Protein AF-A0A522UBU8-F1 (afdb_monomer_lite)

Sequence (85 aa):
MLLFRRKLLRLGYLFSAMVVPVIYLIAFGLGLGKSVRLSGYDYLTFLIPGLVAMSSMNNSYTWVASALNLNRLYFKTFQVFVQAP

Foldseek 3Di:
DVVVVVVVVPCVVVVVLCPVVVVCCCCCVVPVQVPDDDVNHGPCVVVVVVVVVVSVVVVVCVVVVVVVCCCVPPVVNVVCVVPPD

Radius of gyration: 19.51 Å; chains: 1; bounding box: 38×30×60 Å

Secondary structure (DSSP, 8-state):
-HHHHHHHT-HHHHHHHHHHHHHHHHHIIIIITTT-EETTEEHHHHHHHHHHHHHHHHHHHHHHHHHHHHHHHTS-HHHHTTS--

Structure (mmCIF, N/CA/C/O backbone):
data_AF-A0A522UBU8-F1
#
_entry.id   AF-A0A522UBU8-F1
#
loop_
_atom_site.group_PDB
_atom_site.id
_atom_site.type_symbol
_atom_site.label_atom_id
_atom_site.label_alt_id
_atom_site.label_comp_id
_atom_site.label_asym_id
_atom_site.label_entity_id
_atom_site.label_seq_id
_atom_site.pdbx_PDB_ins_code
_atom_site.Cartn_x
_atom_site.Cartn_y
_atom_site.Cartn_z
_atom_site.occupancy
_atom_site.B_iso_or_equiv
_atom_site.auth_seq_id
_atom_site.auth_comp_id
_ato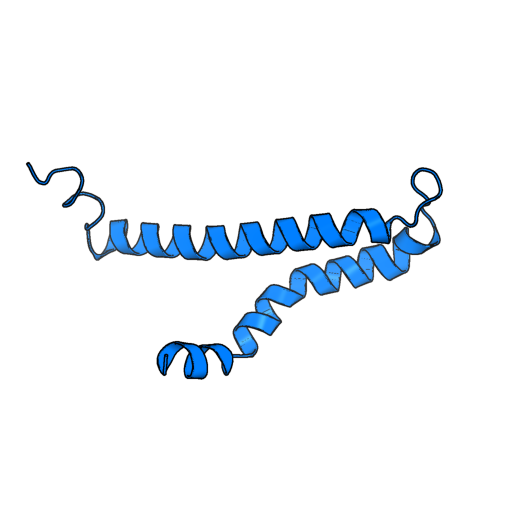m_site.auth_asym_id
_atom_site.auth_atom_id
_atom_site.pdbx_PDB_model_num
ATOM 1 N N . MET A 1 1 ? 5.506 -20.448 -13.138 1.00 53.88 1 MET A N 1
ATOM 2 C CA . MET A 1 1 ? 5.204 -20.530 -11.683 1.00 53.88 1 MET A CA 1
ATOM 3 C C . M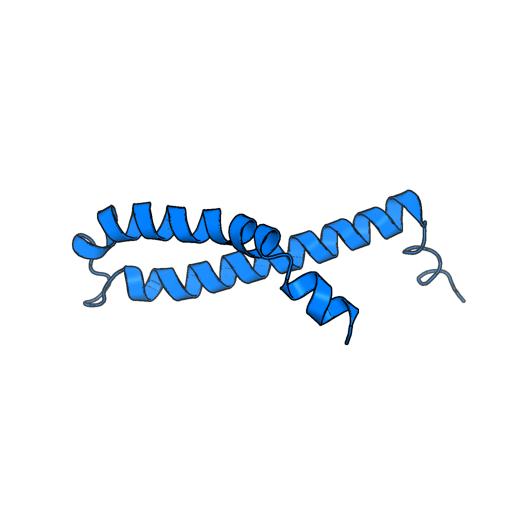ET A 1 1 ? 6.435 -20.495 -10.763 1.00 53.88 1 MET A C 1
ATOM 5 O O . MET A 1 1 ? 6.319 -19.987 -9.653 1.00 53.88 1 MET A O 1
ATOM 9 N N . LEU A 1 2 ? 7.617 -20.962 -11.190 1.00 61.88 2 LEU A N 1
ATOM 10 C CA . LEU A 1 2 ? 8.841 -20.974 -10.363 1.00 61.88 2 LEU A CA 1
ATOM 11 C C . LEU A 1 2 ? 9.297 -19.580 -9.877 1.00 61.88 2 LEU A C 1
ATOM 13 O O . LEU A 1 2 ? 9.715 -19.428 -8.730 1.00 61.88 2 LEU A O 1
ATOM 17 N N . LEU A 1 3 ? 9.140 -18.546 -10.714 1.00 62.31 3 LEU A N 1
ATOM 18 C CA . LEU A 1 3 ? 9.441 -17.154 -10.352 1.00 62.31 3 LEU A CA 1
ATOM 19 C C . LEU A 1 3 ? 8.502 -16.601 -9.272 1.00 62.31 3 LEU A C 1
ATOM 21 O O . LEU A 1 3 ? 8.961 -15.887 -8.388 1.00 62.31 3 LEU A O 1
ATOM 25 N N . PHE A 1 4 ? 7.215 -16.967 -9.294 1.00 62.88 4 PHE A N 1
ATOM 26 C CA . PHE A 1 4 ? 6.253 -16.552 -8.269 1.00 62.88 4 PHE A CA 1
ATOM 27 C C . PHE A 1 4 ? 6.602 -17.168 -6.912 1.00 62.88 4 PHE A C 1
ATOM 29 O O . PHE A 1 4 ? 6.677 -16.445 -5.929 1.00 62.88 4 PHE A O 1
ATOM 36 N N . ARG A 1 5 ? 6.941 -18.466 -6.862 1.00 60.66 5 ARG A N 1
ATOM 37 C CA . ARG A 1 5 ? 7.390 -19.116 -5.617 1.00 60.66 5 ARG A CA 1
ATOM 38 C C . ARG A 1 5 ? 8.685 -18.514 -5.062 1.00 60.66 5 ARG A C 1
ATOM 40 O O . ARG A 1 5 ? 8.772 -18.280 -3.863 1.00 60.66 5 ARG A O 1
ATOM 47 N N . ARG A 1 6 ? 9.669 -18.195 -5.915 1.00 61.75 6 ARG A N 1
ATOM 48 C CA . ARG A 1 6 ? 10.909 -17.517 -5.482 1.00 61.75 6 ARG A CA 1
ATOM 49 C C . ARG A 1 6 ? 10.680 -16.075 -5.021 1.00 61.75 6 ARG A C 1
ATOM 51 O O . ARG A 1 6 ? 11.361 -15.621 -4.107 1.00 61.75 6 ARG A O 1
ATOM 58 N N . LYS A 1 7 ? 9.743 -15.352 -5.641 1.00 59.19 7 LYS A N 1
ATOM 59 C CA . LYS A 1 7 ? 9.417 -13.964 -5.280 1.00 59.19 7 LYS A CA 1
ATOM 60 C C . LYS A 1 7 ? 8.529 -13.884 -4.035 1.00 59.19 7 LYS A C 1
ATOM 62 O O . LYS A 1 7 ? 8.720 -12.975 -3.242 1.00 59.19 7 LYS A O 1
ATOM 67 N N . LEU A 1 8 ? 7.645 -14.861 -3.821 1.00 59.97 8 LEU A N 1
ATOM 68 C CA . LEU A 1 8 ? 6.829 -14.998 -2.609 1.00 59.97 8 LEU A CA 1
ATOM 69 C C . LEU A 1 8 ? 7.703 -15.214 -1.361 1.00 59.97 8 LEU A C 1
ATOM 71 O O . LEU A 1 8 ? 7.409 -14.677 -0.301 1.00 59.97 8 LEU A O 1
ATOM 75 N N . LEU A 1 9 ? 8.827 -15.926 -1.513 1.00 58.81 9 LEU A N 1
ATOM 76 C CA . LEU A 1 9 ? 9.830 -16.112 -0.458 1.00 58.81 9 LEU A CA 1
ATOM 77 C C . LEU A 1 9 ? 10.679 -14.854 -0.182 1.00 58.81 9 LEU A C 1
ATOM 79 O O . LEU A 1 9 ? 11.402 -14.821 0.812 1.00 58.81 9 LEU A O 1
ATOM 83 N N . ARG A 1 10 ? 10.580 -13.784 -0.993 1.00 63.00 10 ARG A N 1
ATOM 84 C CA . ARG A 1 10 ? 11.119 -12.458 -0.633 1.00 63.00 10 ARG A CA 1
ATOM 85 C C . ARG A 1 10 ? 10.151 -11.747 0.314 1.00 63.00 10 ARG A C 1
ATOM 87 O O . ARG A 1 10 ? 9.595 -10.699 -0.012 1.00 63.00 10 ARG A O 1
ATOM 94 N N . LEU A 1 11 ? 9.995 -12.305 1.512 1.00 63.47 11 LEU A N 1
ATOM 95 C CA . LEU A 1 11 ? 9.187 -11.729 2.590 1.00 63.47 11 LEU A CA 1
ATOM 96 C C . LEU A 1 11 ? 9.562 -10.271 2.899 1.00 63.47 11 LEU A C 1
ATOM 98 O O . LEU A 1 11 ? 8.690 -9.480 3.240 1.00 63.47 11 LEU A O 1
ATOM 102 N N . GLY A 1 12 ? 10.827 -9.878 2.704 1.00 66.94 12 GLY A N 1
ATOM 103 C CA . GLY A 1 12 ? 11.289 -8.507 2.953 1.00 66.94 12 GLY A CA 1
ATOM 104 C C . GLY A 1 12 ? 10.506 -7.424 2.198 1.00 66.94 12 GLY A C 1
ATOM 105 O O . GLY A 1 12 ? 10.293 -6.342 2.737 1.00 66.94 12 GLY A O 1
ATOM 106 N N . TYR A 1 13 ? 10.008 -7.714 0.990 1.00 69.25 13 TYR A N 1
ATOM 107 C CA . TYR A 1 13 ? 9.196 -6.750 0.239 1.00 69.25 13 TYR A CA 1
ATOM 108 C C . TYR A 1 13 ? 7.809 -6.547 0.866 1.00 69.25 13 TYR A C 1
ATOM 110 O O . TYR A 1 13 ? 7.331 -5.420 0.977 1.00 69.25 13 TYR A O 1
ATOM 118 N N . LEU A 1 14 ? 7.188 -7.638 1.324 1.00 69.81 14 LEU A N 1
ATOM 119 C CA . LEU A 1 14 ? 5.897 -7.596 2.011 1.00 69.81 14 LEU A CA 1
ATOM 120 C C . LEU A 1 14 ? 6.016 -6.855 3.345 1.00 69.81 14 LEU A C 1
ATOM 122 O O . LEU A 1 14 ? 5.181 -6.008 3.644 1.00 69.81 14 LEU A O 1
ATOM 126 N N . PHE A 1 15 ? 7.091 -7.099 4.100 1.00 74.69 15 PHE A N 1
ATOM 127 C CA . PHE A 1 15 ? 7.358 -6.371 5.339 1.00 74.69 15 PHE A CA 1
ATOM 128 C C . PHE A 1 15 ? 7.545 -4.871 5.102 1.00 74.69 15 PHE A C 1
ATOM 130 O O . PHE A 1 15 ? 6.943 -4.075 5.816 1.00 74.69 15 PHE A O 1
ATOM 137 N N . SER A 1 16 ? 8.300 -4.472 4.073 1.00 76.06 16 SER A N 1
ATOM 138 C CA . SER A 1 16 ? 8.503 -3.056 3.738 1.00 76.06 16 SER A CA 1
ATOM 139 C C . SER A 1 16 ? 7.196 -2.348 3.350 1.00 76.06 16 SER A C 1
ATOM 141 O O . SER A 1 16 ? 6.944 -1.237 3.812 1.00 76.06 16 SER A O 1
ATOM 143 N N . ALA A 1 17 ? 6.326 -3.006 2.577 1.00 76.50 17 ALA A N 1
ATOM 144 C CA . ALA A 1 17 ? 5.025 -2.454 2.193 1.00 76.50 17 ALA A CA 1
ATOM 145 C C . ALA A 1 17 ? 4.021 -2.372 3.364 1.00 76.50 17 ALA A C 1
ATOM 147 O O . ALA A 1 17 ? 3.098 -1.559 3.329 1.00 76.50 17 ALA A O 1
ATOM 148 N N . MET A 1 18 ? 4.202 -3.195 4.403 1.00 79.75 18 MET A N 1
ATOM 149 C CA . MET A 1 18 ? 3.349 -3.235 5.598 1.00 79.75 18 MET A CA 1
ATOM 150 C C . MET A 1 18 ? 3.729 -2.205 6.668 1.00 79.75 18 MET A C 1
ATOM 152 O O . MET A 1 18 ? 2.912 -1.934 7.545 1.00 79.75 18 MET A O 1
ATOM 156 N N . VAL A 1 19 ? 4.906 -1.573 6.584 1.00 84.75 19 VAL A N 1
ATOM 157 C CA . VAL A 1 19 ? 5.350 -0.570 7.572 1.00 84.75 19 VAL A CA 1
ATOM 158 C C . VAL A 1 19 ? 4.343 0.578 7.702 1.00 84.75 19 VAL A C 1
ATOM 160 O O . VAL A 1 19 ? 3.946 0.927 8.810 1.00 84.75 19 VAL A O 1
ATOM 163 N N . VAL A 1 20 ? 3.883 1.134 6.578 1.00 82.56 20 VAL A N 1
ATOM 164 C CA . VAL A 1 20 ? 2.937 2.264 6.569 1.00 82.56 20 VAL A CA 1
ATOM 165 C C . VAL A 1 20 ? 1.578 1.882 7.182 1.00 82.56 20 VAL A C 1
ATOM 167 O O . VAL A 1 20 ? 1.139 2.581 8.098 1.00 82.56 20 VAL A O 1
ATOM 170 N N . PRO A 1 21 ? 0.930 0.771 6.771 1.00 83.75 21 PRO A N 1
ATOM 171 C CA . PRO A 1 21 ? -0.269 0.263 7.434 1.00 83.75 21 PRO A CA 1
ATOM 172 C C . PRO A 1 21 ? -0.123 0.034 8.932 1.00 83.75 21 PRO A C 1
ATOM 174 O O . PRO A 1 21 ? -1.006 0.410 9.697 1.00 83.75 21 PRO A O 1
ATOM 177 N N . VAL A 1 22 ? 0.992 -0.557 9.362 1.00 86.31 22 VAL A N 1
ATOM 178 C CA . VAL A 1 22 ? 1.227 -0.879 10.772 1.00 86.31 22 VAL A CA 1
ATOM 179 C C . VAL A 1 22 ? 1.381 0.391 11.604 1.00 86.31 22 VAL A C 1
ATOM 181 O O . VAL A 1 22 ? 0.756 0.499 12.654 1.00 86.31 22 VAL A O 1
ATOM 184 N N . ILE A 1 23 ? 2.137 1.384 11.126 1.00 87.12 23 ILE A N 1
ATOM 185 C CA . ILE A 1 23 ? 2.278 2.674 11.820 1.00 87.12 23 ILE A CA 1
ATOM 186 C C . ILE A 1 23 ? 0.921 3.369 11.952 1.00 87.12 23 ILE A C 1
ATOM 188 O O . ILE A 1 23 ? 0.604 3.887 13.020 1.00 87.12 23 ILE A O 1
ATOM 192 N N . TYR A 1 24 ? 0.098 3.343 10.904 1.00 84.19 24 TYR A N 1
ATOM 193 C CA . TYR A 1 24 ? -1.254 3.891 10.965 1.00 84.19 24 TYR A CA 1
ATOM 194 C C . TYR A 1 24 ? -2.124 3.139 11.979 1.00 84.19 24 TYR A C 1
ATOM 196 O O . TYR A 1 24 ? -2.784 3.763 12.801 1.00 84.19 24 TYR A O 1
ATOM 204 N N . LEU A 1 25 ? -2.112 1.807 11.982 1.00 84.12 25 LEU A N 1
ATOM 205 C CA . LEU A 1 25 ? -2.876 1.036 12.964 1.00 84.12 25 LEU A CA 1
ATOM 206 C C . LEU A 1 25 ? -2.400 1.292 14.398 1.00 84.12 25 LEU A C 1
ATOM 208 O O . LEU A 1 25 ? -3.223 1.330 15.304 1.00 84.12 25 LEU A O 1
ATOM 212 N N . ILE A 1 26 ? -1.108 1.531 14.619 1.00 85.38 26 ILE A N 1
ATOM 213 C CA . ILE A 1 26 ? -0.574 1.897 15.937 1.00 85.38 26 ILE A CA 1
ATOM 214 C C . ILE A 1 26 ? -1.031 3.309 16.325 1.00 85.38 26 ILE A C 1
ATOM 216 O O . ILE A 1 26 ? -1.624 3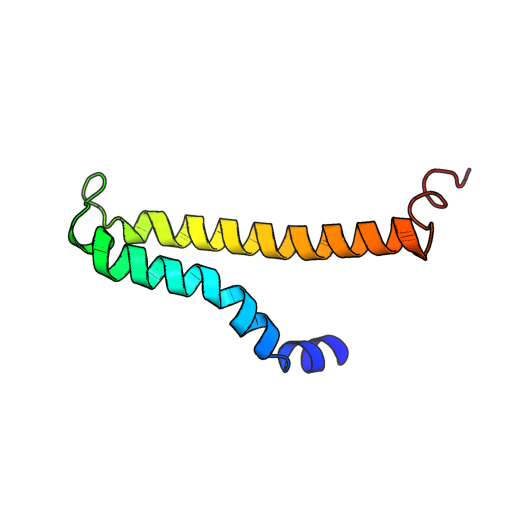.487 17.386 1.00 85.38 26 ILE A O 1
ATOM 220 N N . ALA A 1 27 ? -0.808 4.307 15.467 1.00 83.19 27 ALA A N 1
ATOM 221 C CA . ALA A 1 27 ? -1.141 5.703 15.751 1.00 83.19 27 ALA A CA 1
ATOM 222 C C . ALA A 1 27 ? -2.654 5.915 15.924 1.00 83.19 27 ALA A C 1
ATOM 224 O O . ALA A 1 27 ? -3.107 6.526 16.893 1.00 83.19 27 ALA A O 1
ATOM 225 N N . PHE A 1 28 ? -3.448 5.367 15.004 1.00 80.00 28 PHE A N 1
ATOM 226 C CA . PHE A 1 28 ? -4.895 5.535 14.990 1.00 80.00 28 PHE A CA 1
ATOM 227 C C . PHE A 1 28 ? -5.618 4.500 15.853 1.00 80.00 28 PHE A C 1
ATOM 229 O O . PHE A 1 28 ? -6.634 4.841 16.444 1.00 80.00 28 PHE A O 1
ATOM 236 N N . GLY A 1 29 ? -5.107 3.275 15.993 1.00 76.94 29 GLY A N 1
ATOM 237 C CA . GLY A 1 29 ? -5.725 2.237 16.824 1.00 76.94 29 GLY A CA 1
ATOM 238 C C . GLY A 1 29 ? -5.473 2.407 18.322 1.00 76.94 29 GLY A C 1
ATOM 239 O O . GLY A 1 29 ? -6.398 2.210 19.106 1.00 76.94 29 GLY A O 1
ATOM 240 N N . LEU A 1 30 ? -4.270 2.826 18.740 1.00 73.56 30 LEU A N 1
ATOM 241 C CA . LEU A 1 30 ? -3.988 3.094 20.159 1.00 73.56 30 LEU A CA 1
ATOM 242 C C . LEU A 1 30 ? -4.475 4.481 20.606 1.00 73.56 30 LEU A C 1
ATOM 244 O O . LEU A 1 30 ? -4.846 4.641 21.766 1.00 73.56 30 LEU A O 1
ATOM 248 N N . GLY A 1 31 ? -4.493 5.473 19.707 1.00 74.31 31 GLY A N 1
ATOM 249 C CA . GLY A 1 31 ? -4.916 6.842 20.025 1.00 74.31 31 GLY A CA 1
ATOM 250 C C . GLY A 1 31 ? -6.408 7.111 19.794 1.00 74.31 31 GLY A C 1
ATOM 251 O O . GLY A 1 31 ? -7.160 7.404 20.726 1.00 74.31 31 GLY A O 1
ATOM 252 N N . LEU A 1 32 ? -6.840 7.037 18.533 1.00 69.75 32 LEU A N 1
ATOM 253 C CA . LEU A 1 32 ? -8.156 7.514 18.077 1.00 69.75 32 LEU A CA 1
ATOM 254 C C . LEU A 1 32 ? -9.251 6.434 18.101 1.00 69.75 32 LEU A C 1
ATOM 256 O O . LEU A 1 32 ? -10.422 6.763 18.268 1.00 69.75 32 LEU A O 1
ATOM 260 N N . GLY A 1 33 ? -8.888 5.152 18.001 1.00 65.50 33 GLY A N 1
ATOM 261 C CA . GLY A 1 33 ? -9.831 4.031 17.904 1.00 65.50 33 GLY A CA 1
ATOM 262 C C . GLY A 1 33 ? -10.743 3.878 19.124 1.00 65.50 33 GLY A C 1
ATOM 263 O O . GLY A 1 33 ? -11.903 3.515 18.996 1.00 65.50 33 GLY A O 1
ATOM 264 N N . LYS A 1 34 ? -10.265 4.225 20.326 1.00 65.19 34 LYS A N 1
ATOM 265 C CA . LYS A 1 34 ? -11.084 4.148 21.553 1.00 65.19 34 LYS A CA 1
ATOM 266 C C . LYS A 1 34 ? -11.836 5.438 21.885 1.00 65.19 34 LYS A C 1
ATOM 268 O O . LYS A 1 34 ? -12.797 5.390 22.650 1.00 65.19 34 LYS A O 1
ATOM 273 N N . SER A 1 35 ? -11.377 6.576 21.370 1.00 64.56 35 SER A N 1
ATOM 274 C CA . SER A 1 35 ? -11.857 7.910 21.750 1.00 64.56 35 SER A CA 1
ATOM 275 C C . SER A 1 35 ? -12.846 8.501 20.742 1.00 64.56 35 SER A C 1
ATOM 277 O O . SER A 1 35 ? -13.712 9.280 21.133 1.00 64.56 35 SER A O 1
ATOM 279 N N . VAL A 1 36 ? -12.778 8.097 19.469 1.00 67.69 36 VAL A N 1
ATOM 280 C CA . VAL A 1 36 ? -13.637 8.618 18.400 1.00 67.69 36 VAL A CA 1
ATOM 281 C C . VAL A 1 36 ? -14.642 7.557 17.968 1.00 67.69 36 VAL A C 1
ATOM 283 O O . VAL A 1 36 ? -14.288 6.532 17.392 1.00 67.69 36 VAL A O 1
ATOM 286 N N . ARG A 1 37 ? -15.925 7.825 18.220 1.00 68.12 37 ARG A N 1
ATOM 287 C CA . ARG A 1 37 ? -17.043 7.034 17.692 1.00 68.12 37 ARG A CA 1
ATOM 288 C C . ARG A 1 37 ? -17.669 7.786 16.526 1.00 68.12 37 ARG A C 1
ATOM 290 O O . ARG A 1 37 ? -18.204 8.875 16.715 1.00 68.12 37 ARG A O 1
ATOM 297 N N . LEU A 1 38 ? -17.618 7.204 15.333 1.00 67.19 38 LEU A N 1
ATOM 298 C CA . LEU A 1 38 ? -18.305 7.734 14.155 1.00 67.19 38 LEU A CA 1
ATOM 299 C C . LEU A 1 38 ? -19.681 7.075 14.069 1.00 67.19 38 LEU A C 1
ATOM 301 O O . LEU A 1 38 ? -19.779 5.878 13.817 1.00 67.19 38 LEU A O 1
ATOM 305 N N . SER A 1 39 ? -20.749 7.841 14.300 1.00 66.38 39 SER A N 1
ATOM 306 C CA . SER A 1 39 ? -22.138 7.374 14.131 1.00 66.38 39 SER A CA 1
ATOM 307 C C . SER A 1 39 ? -22.468 6.053 14.854 1.00 66.38 39 SER A C 1
ATOM 309 O O . SER A 1 39 ? -23.227 5.235 14.344 1.00 66.38 39 SER A O 1
ATOM 311 N N . GLY A 1 40 ? -21.875 5.826 16.033 1.00 70.62 40 GLY A N 1
ATOM 312 C CA . GLY A 1 40 ? -22.068 4.605 16.831 1.00 70.62 40 GLY A CA 1
ATOM 313 C C . GLY A 1 40 ? -21.122 3.444 16.497 1.00 70.62 40 GLY A C 1
ATOM 314 O O . GLY A 1 40 ? -21.082 2.477 17.254 1.00 70.62 40 GLY A O 1
ATOM 315 N N . TYR A 1 41 ? -20.320 3.557 15.435 1.00 69.06 41 TYR A N 1
ATOM 316 C CA . TYR A 1 41 ? -19.327 2.564 15.030 1.00 69.06 41 TYR A CA 1
ATOM 317 C C . TYR A 1 41 ? -17.908 2.984 15.427 1.00 69.06 41 TYR A C 1
ATOM 319 O O . TYR A 1 41 ? -17.587 4.170 15.563 1.00 69.06 41 TYR A O 1
ATOM 327 N N . ASP A 1 42 ? -17.056 1.982 15.623 1.00 78.06 42 ASP A N 1
ATOM 328 C CA . ASP A 1 42 ? -15.638 2.173 15.909 1.00 78.06 42 ASP A CA 1
ATOM 329 C C . ASP A 1 42 ? -14.934 2.789 14.685 1.00 78.06 42 ASP A C 1
ATOM 331 O O . ASP A 1 42 ? -15.083 2.297 13.562 1.00 78.06 42 ASP A O 1
ATOM 335 N N . TYR A 1 43 ? -14.151 3.850 14.905 1.00 80.44 43 TYR A N 1
ATOM 336 C CA . TYR A 1 43 ? -13.332 4.517 13.890 1.00 80.44 43 TYR A CA 1
ATOM 337 C C . TYR A 1 43 ? -12.435 3.534 13.119 1.00 80.44 43 TYR A C 1
ATOM 339 O O . TYR A 1 43 ? -12.235 3.680 11.910 1.00 80.44 43 TYR A O 1
ATOM 347 N N . LEU A 1 44 ? -11.963 2.475 13.787 1.00 80.94 44 LEU A N 1
ATOM 348 C CA . LEU A 1 44 ? -11.178 1.405 13.166 1.00 80.94 44 LEU A CA 1
ATOM 349 C C . LEU A 1 44 ? -11.926 0.690 12.031 1.00 80.94 44 LEU A C 1
ATOM 351 O O . LEU A 1 44 ? -11.312 0.332 11.026 1.00 80.94 44 LEU A O 1
ATOM 355 N N . THR A 1 45 ? -13.248 0.534 12.145 1.00 83.12 45 THR A N 1
ATOM 356 C CA . THR A 1 45 ? -14.080 -0.164 11.144 1.00 83.12 45 THR A CA 1
ATOM 357 C C . THR A 1 45 ? -14.134 0.603 9.823 1.00 83.12 45 THR A C 1
ATOM 359 O O . THR A 1 45 ? -14.182 0.003 8.753 1.00 83.12 45 THR A O 1
ATOM 362 N N . PHE A 1 46 ? -14.076 1.933 9.888 1.00 83.19 46 PHE A N 1
ATOM 363 C CA . PHE A 1 46 ? -13.979 2.795 8.712 1.00 83.19 46 PHE A CA 1
ATOM 364 C C . PHE A 1 46 ? -12.545 2.857 8.163 1.00 83.19 46 PHE A C 1
ATOM 366 O O . PHE A 1 46 ? -12.330 2.830 6.951 1.00 83.19 46 PHE A O 1
ATOM 373 N N . LEU A 1 47 ? -11.551 2.910 9.052 1.00 85.06 47 LEU A N 1
ATOM 374 C CA . LEU A 1 47 ? -10.154 3.126 8.683 1.00 85.06 47 LEU A CA 1
ATOM 375 C C . LEU A 1 47 ? -9.519 1.920 7.982 1.00 85.06 47 LEU A C 1
ATOM 377 O O . LEU A 1 47 ? -8.836 2.098 6.975 1.00 85.06 47 LEU A O 1
ATOM 381 N N . ILE A 1 48 ? -9.743 0.702 8.484 1.00 86.19 48 ILE A N 1
ATOM 382 C CA . ILE A 1 48 ? -9.127 -0.524 7.950 1.00 86.19 48 ILE A CA 1
ATOM 383 C C . ILE A 1 48 ? -9.362 -0.692 6.434 1.00 86.19 48 ILE A C 1
ATOM 385 O O . ILE A 1 48 ? -8.375 -0.810 5.703 1.00 86.19 48 ILE A O 1
ATOM 389 N N . PRO A 1 49 ? -10.607 -0.680 5.913 1.00 87.94 49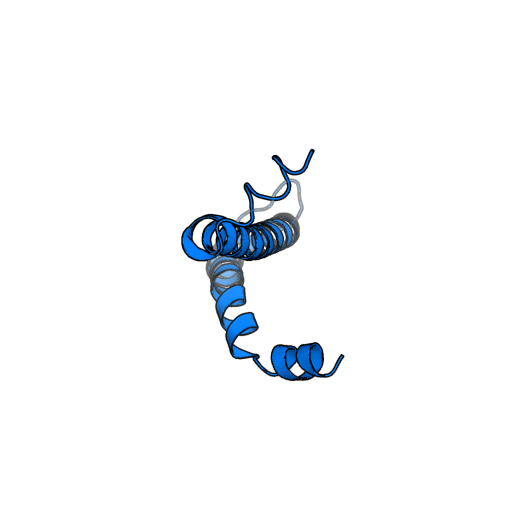 PRO A N 1
ATOM 390 C CA . PRO A 1 49 ? -10.842 -0.865 4.481 1.00 87.94 49 PRO A CA 1
ATOM 391 C C . PRO A 1 49 ? -10.253 0.267 3.628 1.00 87.94 49 PRO A C 1
ATOM 393 O O . PRO A 1 49 ? -9.681 -0.007 2.571 1.00 87.94 49 PRO A O 1
ATOM 396 N N . GLY A 1 50 ? -10.315 1.521 4.092 1.00 88.62 50 GLY A N 1
ATOM 397 C CA . GLY A 1 50 ? -9.696 2.653 3.392 1.00 88.62 50 GLY A CA 1
ATOM 398 C C . GLY A 1 50 ? -8.176 2.514 3.299 1.00 88.62 50 GLY A C 1
ATOM 399 O O . GLY A 1 50 ? -7.573 2.767 2.254 1.00 88.62 50 GLY A O 1
ATOM 400 N N . LEU A 1 51 ? -7.554 2.025 4.368 1.00 89.31 51 LEU A N 1
ATOM 401 C CA . LEU A 1 51 ? -6.117 1.831 4.429 1.00 89.31 51 LEU A CA 1
ATOM 402 C C . LEU A 1 51 ? -5.643 0.680 3.534 1.00 89.31 51 LEU A C 1
ATOM 404 O O . LEU A 1 51 ? -4.630 0.806 2.841 1.00 89.31 51 LEU A O 1
ATOM 408 N N . VAL A 1 52 ? -6.403 -0.417 3.495 1.00 88.69 52 VAL A N 1
ATOM 409 C CA . VAL A 1 52 ? -6.164 -1.534 2.569 1.00 88.69 52 VAL A CA 1
ATOM 410 C C . VAL A 1 52 ? -6.270 -1.063 1.117 1.00 88.69 52 VAL A C 1
ATOM 412 O O . VAL A 1 52 ? -5.382 -1.358 0.314 1.00 88.69 52 VAL A O 1
ATOM 415 N N . ALA A 1 53 ? -7.302 -0.282 0.783 1.00 91.25 53 ALA A N 1
ATOM 416 C CA . ALA A 1 53 ? -7.474 0.276 -0.557 1.00 91.25 53 ALA A CA 1
ATOM 417 C C . ALA A 1 53 ? -6.301 1.188 -0.952 1.00 91.25 53 ALA A C 1
ATOM 419 O O . ALA A 1 53 ? -5.714 1.018 -2.023 1.00 91.25 53 ALA A O 1
ATOM 420 N N . MET A 1 54 ? -5.899 2.102 -0.064 1.00 90.12 54 MET A N 1
ATOM 421 C CA . MET A 1 54 ? -4.788 3.025 -0.302 1.00 90.12 54 MET A CA 1
ATOM 422 C C . MET A 1 54 ? -3.455 2.290 -0.491 1.00 90.12 54 MET A C 1
ATOM 424 O O . MET A 1 54 ? -2.706 2.593 -1.420 1.00 90.12 54 MET A O 1
ATOM 428 N N . SER A 1 55 ? -3.154 1.311 0.368 1.00 86.44 55 SER A N 1
ATOM 429 C CA . SER A 1 55 ? -1.924 0.517 0.273 1.00 86.44 55 SER A CA 1
ATOM 430 C C . SER A 1 55 ? -1.871 -0.274 -1.037 1.00 86.44 55 SER A C 1
ATOM 432 O O . SER A 1 55 ? -0.850 -0.260 -1.727 1.00 86.44 55 SER A O 1
ATOM 434 N N . SER A 1 56 ? -2.989 -0.891 -1.431 1.00 88.06 56 SER A N 1
ATOM 435 C CA . SER A 1 56 ? -3.097 -1.634 -2.690 1.00 88.06 56 SER A CA 1
ATOM 436 C C . SER A 1 56 ? -2.899 -0.731 -3.913 1.00 88.06 56 SER A C 1
ATOM 438 O O . SER A 1 56 ? -2.127 -1.065 -4.821 1.00 88.06 56 SER A O 1
ATOM 440 N N . MET A 1 57 ? -3.517 0.455 -3.904 1.00 90.38 57 MET A N 1
ATOM 441 C CA . MET A 1 57 ? -3.366 1.456 -4.962 1.00 90.38 57 MET A CA 1
ATOM 442 C C . MET A 1 57 ? -1.916 1.928 -5.092 1.00 90.38 57 MET A C 1
ATOM 444 O O . MET A 1 57 ? -1.359 1.881 -6.187 1.00 90.38 57 MET A O 1
ATOM 448 N N . ASN A 1 58 ? -1.283 2.346 -3.992 1.00 87.94 58 ASN A N 1
ATOM 449 C CA . ASN A 1 58 ? 0.089 2.860 -4.025 1.00 87.94 58 ASN A CA 1
ATOM 450 C C . ASN A 1 58 ? 1.090 1.803 -4.493 1.00 87.94 58 ASN A C 1
ATOM 452 O O . ASN A 1 58 ? 1.992 2.098 -5.279 1.00 87.94 58 ASN A O 1
ATOM 456 N N . ASN A 1 59 ? 0.920 0.562 -4.035 1.00 86.62 59 ASN A N 1
ATOM 457 C CA . ASN A 1 59 ? 1.792 -0.541 -4.414 1.00 86.62 59 ASN A CA 1
ATOM 458 C C . ASN A 1 59 ? 1.672 -0.835 -5.919 1.00 86.62 59 ASN A C 1
ATOM 460 O O . ASN A 1 59 ? 2.673 -0.858 -6.637 1.00 86.62 59 ASN A O 1
ATOM 464 N N . SER A 1 60 ? 0.439 -0.937 -6.422 1.00 87.38 60 SER A N 1
ATOM 465 C CA . SER A 1 60 ? 0.166 -1.167 -7.845 1.00 87.38 60 SER A CA 1
ATOM 466 C C . SER A 1 60 ? 0.679 -0.021 -8.722 1.00 87.38 60 SER A C 1
ATOM 468 O O . SER A 1 60 ? 1.374 -0.259 -9.711 1.00 87.38 60 SER A O 1
ATOM 470 N N . TYR A 1 61 ? 0.391 1.225 -8.336 1.00 88.81 61 TYR A N 1
ATOM 471 C CA . TYR A 1 61 ? 0.835 2.413 -9.060 1.00 88.81 61 TYR A CA 1
ATOM 472 C C . TYR A 1 61 ? 2.358 2.490 -9.137 1.00 88.81 61 TYR A C 1
ATOM 474 O O . TYR A 1 61 ? 2.901 2.676 -10.220 1.00 88.81 61 TYR A O 1
ATOM 482 N N . THR A 1 62 ? 3.058 2.288 -8.019 1.00 87.62 62 THR A N 1
ATOM 483 C CA . THR A 1 62 ? 4.525 2.366 -7.977 1.00 87.62 62 THR A CA 1
ATOM 484 C C . THR A 1 62 ? 5.159 1.331 -8.904 1.00 87.62 62 THR A C 1
ATOM 486 O O . THR A 1 62 ? 6.044 1.669 -9.687 1.00 87.62 62 THR A O 1
ATOM 489 N N . TRP A 1 63 ? 4.671 0.085 -8.895 1.00 82.94 63 TRP A N 1
ATOM 490 C CA . TRP A 1 63 ? 5.168 -0.958 -9.798 1.00 82.94 63 TRP A CA 1
ATOM 491 C C . TRP A 1 63 ? 4.980 -0.602 -11.272 1.00 82.94 63 TRP A C 1
ATOM 493 O O . TRP A 1 63 ? 5.921 -0.722 -12.060 1.00 82.94 63 TRP A O 1
ATOM 503 N N . VAL A 1 64 ? 3.780 -0.158 -11.647 1.00 86.19 64 VAL A N 1
ATOM 504 C CA . VAL A 1 64 ? 3.458 0.183 -13.038 1.00 86.19 64 VAL A CA 1
ATOM 505 C C . VAL A 1 64 ? 4.209 1.438 -13.477 1.00 86.19 64 VAL A C 1
ATOM 507 O O . VAL A 1 64 ? 4.810 1.444 -14.548 1.00 86.19 64 VAL A O 1
ATOM 510 N N . ALA A 1 65 ? 4.249 2.477 -12.644 1.00 86.25 65 ALA A N 1
ATOM 511 C CA . ALA A 1 65 ? 4.938 3.727 -12.935 1.00 86.25 65 ALA A CA 1
ATOM 512 C C . ALA A 1 65 ? 6.449 3.523 -13.087 1.00 86.25 65 ALA A C 1
ATOM 514 O O . ALA A 1 65 ? 7.043 4.047 -14.030 1.00 86.25 65 ALA A O 1
ATOM 515 N N . SER A 1 66 ? 7.087 2.742 -12.210 1.00 85.25 66 SER A N 1
ATOM 516 C CA . SER A 1 66 ? 8.512 2.420 -12.338 1.00 85.25 66 SER A CA 1
ATOM 517 C C . SER A 1 66 ? 8.793 1.577 -13.580 1.00 85.25 66 SER A C 1
ATOM 519 O O . SER A 1 66 ? 9.749 1.862 -14.300 1.00 85.25 66 SER A O 1
ATOM 521 N N . ALA A 1 67 ? 7.949 0.584 -13.880 1.00 83.56 67 ALA A N 1
ATOM 522 C CA . ALA A 1 67 ? 8.083 -0.218 -15.093 1.00 83.56 67 ALA A CA 1
ATOM 523 C C . ALA A 1 67 ? 7.917 0.633 -16.363 1.00 83.56 67 ALA A C 1
ATOM 525 O O . ALA A 1 67 ? 8.720 0.512 -17.287 1.00 83.56 67 ALA A O 1
ATOM 526 N N . LEU A 1 68 ? 6.928 1.527 -16.406 1.00 82.50 68 LEU A N 1
ATOM 527 C CA . LEU A 1 68 ? 6.712 2.454 -17.519 1.00 82.50 68 LEU A CA 1
ATOM 528 C C . LEU A 1 68 ? 7.881 3.424 -17.688 1.00 82.50 68 LEU A C 1
ATOM 530 O O . LEU A 1 68 ? 8.358 3.610 -18.805 1.00 82.50 68 LEU A O 1
ATOM 534 N N . ASN A 1 69 ? 8.380 4.007 -16.596 1.00 83.56 69 ASN A N 1
ATOM 535 C CA . ASN A 1 69 ? 9.530 4.907 -16.649 1.00 83.56 69 ASN A CA 1
ATOM 536 C C . ASN A 1 69 ? 10.787 4.189 -17.150 1.00 83.56 69 ASN A C 1
ATOM 538 O O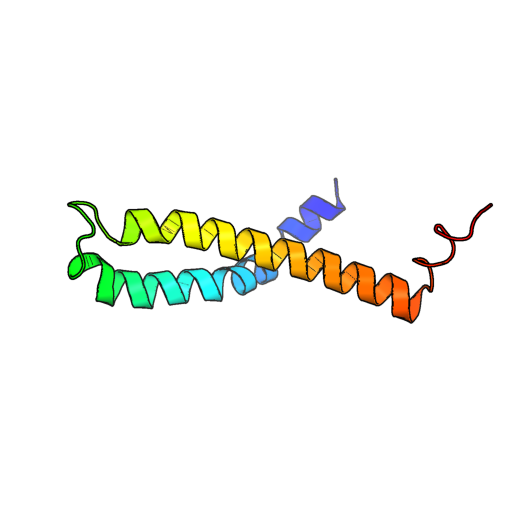 . ASN A 1 69 ? 11.472 4.723 -18.013 1.00 83.56 69 ASN A O 1
ATOM 542 N N . LEU A 1 70 ? 11.058 2.961 -16.697 1.00 83.06 70 LEU A N 1
ATOM 543 C CA . LEU A 1 70 ? 12.176 2.153 -17.200 1.00 83.06 70 LEU A CA 1
ATOM 544 C C . LEU A 1 70 ? 12.032 1.835 -18.695 1.00 83.06 70 LEU A C 1
ATOM 546 O O . LEU A 1 70 ? 12.983 2.012 -19.457 1.00 83.06 70 LEU A O 1
ATOM 550 N N . ASN A 1 71 ? 10.839 1.415 -19.129 1.00 77.44 71 ASN A N 1
ATOM 551 C CA . ASN A 1 71 ? 10.556 1.132 -20.540 1.00 77.44 71 ASN A CA 1
ATOM 552 C C . ASN A 1 71 ? 10.689 2.380 -21.424 1.00 77.44 71 ASN A C 1
ATOM 554 O O . ASN A 1 71 ? 11.188 2.293 -22.545 1.00 77.44 71 ASN A O 1
ATOM 558 N N . ARG A 1 72 ? 10.283 3.551 -20.923 1.00 71.38 72 ARG A N 1
ATOM 559 C CA . ARG A 1 72 ? 10.430 4.830 -21.624 1.00 71.38 72 ARG A CA 1
ATOM 560 C C . ARG A 1 72 ? 11.888 5.290 -21.684 1.00 71.38 72 ARG A C 1
ATOM 562 O O . ARG A 1 72 ? 12.335 5.702 -22.749 1.00 71.38 72 ARG A O 1
ATOM 569 N N . LEU A 1 73 ? 12.607 5.243 -20.560 1.00 76.12 73 LEU A N 1
ATOM 570 C CA . LEU A 1 73 ? 13.931 5.855 -20.416 1.00 76.12 73 LEU A CA 1
ATOM 571 C C . LEU A 1 73 ? 15.051 4.999 -21.023 1.00 76.12 73 LEU A C 1
ATOM 573 O O . LEU A 1 73 ? 15.932 5.536 -21.684 1.00 76.12 73 LEU A O 1
ATOM 577 N N . TYR A 1 74 ? 15.009 3.679 -20.819 1.00 75.50 74 TYR A N 1
ATOM 578 C CA . TYR A 1 74 ? 16.091 2.774 -21.225 1.00 75.50 74 TYR A CA 1
ATOM 579 C C . TYR A 1 74 ? 15.774 2.018 -22.504 1.00 75.50 74 TYR A C 1
ATOM 581 O O . TYR A 1 74 ? 16.588 1.967 -23.421 1.00 75.50 74 TYR A O 1
ATOM 589 N N . PHE A 1 75 ? 14.582 1.435 -22.573 1.00 71.94 75 PHE A N 1
ATOM 590 C CA . PHE A 1 75 ? 14.234 0.540 -23.670 1.00 71.94 75 PHE A CA 1
ATOM 591 C C . PHE A 1 75 ? 13.532 1.260 -24.836 1.00 71.94 75 PHE A C 1
ATOM 593 O O . PHE A 1 75 ? 13.230 0.611 -25.836 1.00 71.94 75 PHE A O 1
ATOM 600 N N . LYS A 1 76 ? 13.248 2.574 -24.712 1.00 66.50 76 LYS A N 1
ATOM 601 C CA . LYS A 1 76 ? 12.496 3.420 -25.672 1.00 66.50 76 LYS A CA 1
ATOM 602 C C . LYS A 1 76 ? 11.235 2.742 -26.249 1.00 66.50 76 LYS A C 1
ATOM 604 O O . LYS A 1 76 ? 10.763 3.077 -27.331 1.00 66.50 76 LYS A O 1
ATOM 609 N N . THR A 1 77 ? 10.656 1.785 -25.526 1.00 63.47 77 THR A N 1
ATOM 610 C CA . THR A 1 77 ? 9.713 0.795 -26.086 1.00 63.47 77 THR A CA 1
ATOM 611 C C . THR A 1 77 ? 8.270 1.263 -26.036 1.00 63.47 77 THR A C 1
ATOM 613 O O . THR A 1 77 ? 7.410 0.685 -26.687 1.00 63.47 77 THR A O 1
ATOM 616 N N . PHE A 1 78 ? 7.997 2.354 -25.320 1.00 60.84 78 PHE A N 1
ATOM 617 C CA . PHE A 1 78 ? 6.674 2.974 -25.310 1.00 60.84 78 PHE A CA 1
ATOM 618 C C . PHE A 1 78 ? 6.335 3.654 -26.651 1.00 60.84 78 PHE A C 1
ATOM 620 O O . PHE A 1 78 ? 5.169 3.823 -26.984 1.00 60.84 78 PHE A O 1
ATOM 627 N N . GLN A 1 79 ? 7.349 4.017 -27.442 1.00 51.91 79 GLN A N 1
ATOM 628 C CA . GLN A 1 79 ? 7.183 4.729 -28.713 1.00 51.91 79 GLN A CA 1
ATOM 629 C C . GLN A 1 79 ? 7.153 3.805 -29.939 1.00 51.91 79 GLN A C 1
ATOM 631 O O . GLN A 1 79 ? 6.557 4.178 -30.941 1.00 51.91 79 GLN A O 1
ATOM 636 N N . VAL A 1 80 ? 7.707 2.588 -29.858 1.00 53.19 80 VAL A N 1
ATOM 637 C CA . VAL A 1 80 ? 7.732 1.642 -30.994 1.00 53.19 80 VAL A CA 1
ATOM 638 C C . VAL A 1 80 ? 6.350 1.025 -31.262 1.00 53.19 80 VAL A C 1
ATOM 640 O O . VAL A 1 80 ? 6.035 0.734 -32.405 1.00 53.19 80 VAL A O 1
ATOM 643 N N . PHE A 1 81 ? 5.489 0.890 -30.245 1.00 52.00 81 PHE A N 1
ATOM 644 C CA . PHE A 1 81 ? 4.127 0.344 -30.394 1.00 52.00 81 PHE A CA 1
ATOM 645 C C . PHE A 1 81 ? 3.060 1.397 -30.743 1.00 52.00 81 PHE A C 1
ATOM 647 O O . PHE A 1 81 ? 2.031 1.055 -31.308 1.00 52.00 81 PHE A O 1
ATOM 654 N N . VAL A 1 82 ? 3.292 2.675 -30.421 1.00 60.00 82 VAL A N 1
ATOM 655 C CA . VAL A 1 82 ? 2.403 3.785 -30.829 1.00 60.00 82 VAL A CA 1
ATOM 656 C C . VAL A 1 82 ? 2.707 4.250 -32.266 1.00 60.00 82 VAL A C 1
ATOM 658 O O . VAL A 1 82 ? 1.860 4.877 -32.890 1.00 60.00 82 VAL A O 1
ATOM 661 N N . GLN A 1 83 ? 3.899 3.942 -32.798 1.00 44.34 83 GLN A N 1
ATOM 662 C CA . GLN A 1 83 ? 4.346 4.298 -34.156 1.00 44.34 83 GLN A CA 1
ATOM 663 C C . GLN A 1 83 ? 4.484 3.110 -35.121 1.00 44.34 83 GLN A C 1
ATOM 665 O O . GLN A 1 83 ? 4.848 3.324 -36.276 1.00 44.34 83 GLN A O 1
ATOM 670 N N . ALA A 1 84 ? 4.247 1.873 -34.677 1.00 47.25 84 ALA A N 1
ATOM 671 C CA . ALA A 1 84 ? 4.146 0.760 -35.615 1.00 47.25 84 ALA A CA 1
ATOM 672 C C . ALA A 1 84 ? 2.917 1.016 -36.517 1.00 47.25 84 ALA A C 1
ATOM 674 O O .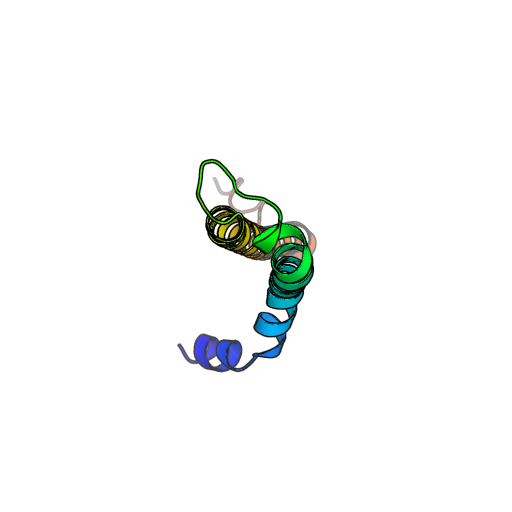 ALA A 1 84 ? 1.844 1.261 -35.960 1.00 47.25 84 ALA A O 1
ATOM 675 N N . PRO A 1 85 ? 3.084 1.061 -37.854 1.00 55.12 85 PRO A N 1
ATOM 676 C CA . PRO A 1 85 ? 2.002 1.363 -38.791 1.00 55.12 85 PRO A CA 1
ATOM 677 C C . PRO A 1 85 ? 0.859 0.344 -38.736 1.00 55.12 85 PRO A C 1
ATOM 679 O O . PRO A 1 85 ? 1.118 -0.828 -38.373 1.00 55.12 85 PRO A O 1
#

pLDDT: mean 74.56, std 11.86, range [44.34, 91.25]